Protein AF-A0A328VK00-F1 (afdb_monomer)

Foldseek 3Di:
DAPVQQVVVQVVVVVCPLQQKHWDDWDADPVDGRQIWTWMAHNLGRIDIGRHDVVVVVSSVCSNVVNPVRVDRPDDPPVDPPDD

Radius of gyration: 14.96 Å; Cα contacts (8 Å, |Δi|>4): 116; chains: 1; bounding box: 46×25×33 Å

Mean predicted aligned error: 8.92 Å

Organism: NCBI:txid1825093

Secondary structure (DSSP, 8-state):
--HHHHHHHHHHHHH-GGG-EEEEEEEE-TTSTT-EEEEEEETT--EEEE-SHHHHHHHHHHHHTT-HHHH--S----------

Sequence (84 aa):
MPRSEAEGLAERIRQDQAANVRVHSIEEEPYQPGNYYLVCCYENGLPFVVRHEAMWQERRLYGVMRHPLATTPLGTEQARLQIL

Structure (mmCIF, N/CA/C/O backbone):
data_AF-A0A328VK00-F1
#
_entry.id   AF-A0A328VK00-F1
#
loop_
_atom_site.group_PDB
_atom_site.id
_atom_site.type_symbol
_atom_site.label_atom_id
_atom_site.label_alt_id
_atom_site.label_comp_id
_atom_site.label_asym_id
_atom_site.label_entity_id
_atom_site.label_seq_id
_atom_site.pdbx_PDB_ins_code
_atom_site.Cartn_x
_atom_site.Cartn_y
_atom_site.Cartn_z
_atom_site.occupancy
_atom_site.B_iso_or_equiv
_atom_site.auth_seq_id
_atom_site.auth_comp_id
_atom_site.auth_asym_id
_atom_site.auth_atom_id
_atom_site.pdbx_PDB_model_num
ATOM 1 N N . MET A 1 1 ? 4.998 4.297 -9.285 1.00 95.69 1 MET A N 1
ATOM 2 C CA . MET A 1 1 ? 6.279 4.806 -8.733 1.00 95.69 1 MET A CA 1
ATOM 3 C C . MET A 1 1 ? 7.413 3.826 -9.038 1.00 95.69 1 MET A C 1
ATOM 5 O O . MET A 1 1 ? 7.096 2.662 -9.241 1.00 95.69 1 MET A O 1
ATOM 9 N N . PRO A 1 2 ? 8.701 4.211 -9.088 1.00 97.00 2 PRO A N 1
ATOM 10 C CA . PRO A 1 2 ? 9.806 3.259 -9.230 1.00 97.00 2 PRO A 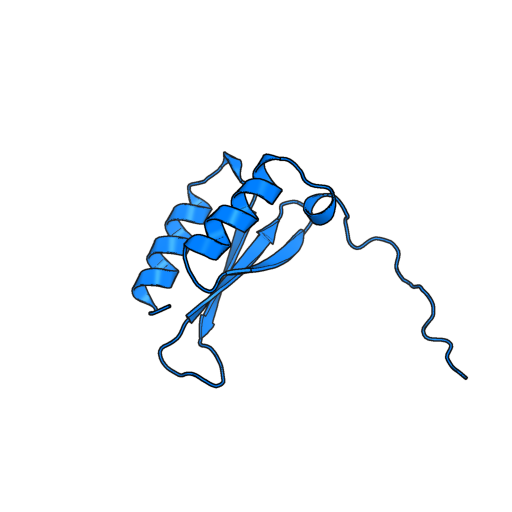CA 1
ATOM 11 C C . PRO A 1 2 ? 9.851 2.250 -8.075 1.00 97.00 2 PRO A C 1
ATOM 13 O O . PRO A 1 2 ? 9.359 2.525 -6.979 1.00 97.00 2 PRO A O 1
ATOM 16 N N . ARG A 1 3 ? 10.495 1.097 -8.290 1.00 96.38 3 ARG A N 1
ATOM 17 C CA . ARG A 1 3 ? 10.559 0.018 -7.289 1.00 96.38 3 ARG A CA 1
ATOM 18 C C . ARG A 1 3 ? 11.101 0.467 -5.929 1.00 96.38 3 ARG A C 1
ATOM 20 O O . ARG A 1 3 ? 10.498 0.159 -4.909 1.00 96.38 3 ARG A O 1
ATOM 27 N N . SER A 1 4 ? 12.204 1.214 -5.914 1.00 96.75 4 SER A N 1
ATOM 28 C CA . SER A 1 4 ? 12.822 1.708 -4.676 1.00 96.75 4 SER A CA 1
ATOM 29 C C . SER A 1 4 ? 11.906 2.658 -3.898 1.00 96.75 4 SER A C 1
ATOM 31 O O . SER A 1 4 ? 11.892 2.642 -2.668 1.00 96.75 4 SER A O 1
ATOM 33 N N . GLU A 1 5 ? 11.104 3.461 -4.601 1.00 96.88 5 GLU A N 1
ATOM 34 C CA . GLU A 1 5 ? 10.104 4.331 -3.982 1.00 96.88 5 GLU A CA 1
ATOM 35 C C . GLU A 1 5 ? 8.968 3.504 -3.369 1.00 96.88 5 GLU A C 1
ATOM 37 O O . GLU A 1 5 ? 8.577 3.761 -2.230 1.00 96.88 5 GLU A O 1
ATOM 42 N N . ALA A 1 6 ? 8.496 2.470 -4.076 1.00 97.25 6 ALA A N 1
ATOM 43 C CA . ALA A 1 6 ? 7.483 1.552 -3.563 1.00 97.25 6 ALA A CA 1
ATOM 44 C C . ALA A 1 6 ? 7.973 0.802 -2.314 1.00 97.25 6 ALA A C 1
ATOM 46 O O . ALA A 1 6 ? 7.257 0.738 -1.320 1.00 97.25 6 ALA A O 1
ATOM 47 N N . GLU A 1 7 ? 9.204 0.288 -2.325 1.00 97.62 7 GLU A N 1
ATOM 48 C CA . GLU A 1 7 ? 9.821 -0.379 -1.170 1.00 97.62 7 GLU A CA 1
ATOM 49 C C . GLU A 1 7 ? 9.957 0.575 0.026 1.00 97.62 7 GLU A C 1
ATOM 51 O O . GLU A 1 7 ? 9.576 0.225 1.146 1.00 97.62 7 GLU A O 1
ATOM 56 N N . GLY A 1 8 ? 10.417 1.808 -0.215 1.00 97.50 8 GLY A N 1
ATOM 57 C CA . GLY A 1 8 ? 10.514 2.834 0.822 1.00 97.50 8 GLY A CA 1
ATOM 58 C C . GLY A 1 8 ? 9.153 3.235 1.400 1.00 97.50 8 GLY A C 1
ATOM 59 O O . GLY A 1 8 ? 9.027 3.418 2.611 1.00 97.50 8 GLY A O 1
ATOM 60 N N . LEU A 1 9 ? 8.122 3.352 0.560 1.00 96.94 9 LEU A N 1
ATOM 61 C CA . LEU A 1 9 ? 6.761 3.651 1.007 1.00 96.94 9 LEU A CA 1
ATOM 62 C C . LEU A 1 9 ? 6.138 2.474 1.765 1.00 96.94 9 LEU A C 1
ATOM 64 O O . LEU A 1 9 ? 5.514 2.686 2.802 1.00 96.94 9 LEU A O 1
ATOM 68 N N . ALA A 1 10 ? 6.352 1.239 1.309 1.00 97.44 10 ALA A N 1
ATOM 69 C CA . ALA A 1 10 ? 5.886 0.044 2.002 1.00 97.44 10 ALA A CA 1
ATOM 70 C C . ALA A 1 10 ? 6.439 -0.031 3.429 1.00 97.44 10 ALA A C 1
ATOM 72 O O . ALA A 1 10 ? 5.695 -0.332 4.361 1.00 97.44 10 ALA A O 1
ATOM 73 N N . GLU A 1 11 ? 7.722 0.281 3.612 1.00 96.69 11 GLU A N 1
ATOM 74 C CA . GLU A 1 11 ? 8.342 0.280 4.934 1.00 96.69 11 GLU A CA 1
ATOM 75 C C . GLU A 1 11 ? 7.758 1.365 5.848 1.00 96.69 11 GLU A C 1
ATOM 77 O O . GLU A 1 11 ? 7.418 1.078 6.996 1.00 96.69 11 GLU A O 1
ATOM 82 N N . ARG A 1 12 ? 7.517 2.576 5.324 1.00 95.44 12 ARG A N 1
ATOM 83 C CA . ARG A 1 12 ? 6.817 3.632 6.078 1.00 95.44 12 ARG A CA 1
ATOM 84 C C . ARG A 1 12 ? 5.419 3.197 6.518 1.00 95.44 12 ARG A C 1
ATOM 86 O O . ARG A 1 12 ? 5.054 3.431 7.664 1.00 95.44 12 ARG A O 1
ATOM 93 N N . ILE A 1 13 ? 4.655 2.543 5.639 1.00 94.12 13 ILE A N 1
ATOM 94 C CA . ILE A 1 13 ? 3.311 2.038 5.967 1.00 94.12 13 ILE A CA 1
ATOM 95 C C . ILE A 1 13 ? 3.385 0.977 7.070 1.00 94.12 13 ILE A C 1
ATOM 97 O O . ILE A 1 13 ? 2.595 1.023 8.008 1.00 94.12 13 ILE A O 1
ATOM 101 N N . ARG A 1 14 ? 4.340 0.038 7.002 1.00 93.81 14 ARG A N 1
ATOM 102 C CA . ARG A 1 14 ? 4.511 -1.000 8.038 1.00 93.81 14 ARG A CA 1
ATOM 103 C C . ARG A 1 14 ? 4.846 -0.420 9.412 1.00 93.81 14 ARG A C 1
ATOM 105 O O . ARG A 1 14 ? 4.445 -0.991 10.422 1.00 93.81 14 ARG A O 1
ATOM 112 N N . GLN A 1 15 ? 5.581 0.687 9.447 1.00 93.94 15 GLN A N 1
ATOM 113 C CA . GLN A 1 15 ? 5.952 1.377 10.683 1.00 93.94 15 GLN A CA 1
ATOM 114 C C . GLN A 1 15 ? 4.823 2.268 11.229 1.00 93.94 15 GLN A C 1
ATOM 116 O O . GLN A 1 15 ? 4.849 2.655 12.399 1.00 93.94 15 GLN A O 1
ATOM 121 N N . ASP A 1 16 ? 3.804 2.568 10.421 1.00 90.31 16 ASP A N 1
ATOM 122 C CA . ASP A 1 16 ? 2.686 3.432 10.788 1.00 90.31 16 ASP A CA 1
ATOM 123 C C . ASP A 1 16 ? 1.568 2.670 11.510 1.00 90.31 16 ASP A C 1
ATOM 125 O O . ASP A 1 16 ? 0.499 2.377 10.968 1.00 90.31 16 ASP A O 1
ATOM 129 N N . GLN A 1 17 ? 1.811 2.386 12.789 1.00 82.88 17 GLN A N 1
ATOM 130 C CA . GLN A 1 17 ? 0.862 1.679 13.654 1.00 82.88 17 GLN A CA 1
ATOM 131 C C . GLN A 1 17 ? -0.484 2.406 13.804 1.00 82.88 17 GLN A C 1
ATOM 133 O O . GLN A 1 17 ? -1.493 1.768 14.090 1.00 82.88 17 GLN A O 1
ATOM 138 N N . ALA A 1 18 ? -0.531 3.726 13.595 1.00 83.56 18 ALA A N 1
ATOM 139 C CA . ALA A 1 18 ? -1.757 4.504 13.751 1.00 83.56 18 ALA A CA 1
ATOM 140 C C . ALA A 1 18 ? -2.768 4.260 12.620 1.00 83.56 18 ALA A C 1
ATOM 142 O O . ALA A 1 18 ? -3.973 4.411 12.827 1.00 83.56 18 ALA A O 1
ATOM 143 N N . ALA A 1 19 ? -2.295 3.901 11.424 1.00 81.06 19 ALA A N 1
ATOM 144 C CA . ALA A 1 19 ? -3.145 3.770 10.247 1.00 81.06 19 ALA A CA 1
ATOM 145 C C . ALA A 1 19 ? -3.965 2.472 10.214 1.00 81.06 19 ALA A C 1
ATOM 147 O O . ALA A 1 19 ? -4.930 2.401 9.455 1.00 81.06 19 ALA A O 1
ATOM 148 N N . ASN A 1 20 ? -3.604 1.460 11.015 1.00 84.69 20 ASN A N 1
ATOM 149 C CA . ASN A 1 20 ? -4.219 0.123 11.002 1.00 84.69 20 ASN A CA 1
ATOM 150 C C . ASN A 1 20 ? -4.303 -0.475 9.581 1.00 84.69 20 ASN A C 1
ATOM 152 O O . ASN A 1 20 ? -5.316 -1.045 9.171 1.00 84.69 20 ASN A O 1
ATOM 156 N N . VAL A 1 21 ? -3.228 -0.313 8.806 1.00 89.69 21 VAL A N 1
ATOM 157 C CA . VAL A 1 21 ? -3.089 -0.804 7.430 1.00 89.69 21 VAL A CA 1
ATOM 158 C C . VAL A 1 21 ? -1.926 -1.788 7.360 1.00 89.69 21 VAL A C 1
ATOM 160 O O . VAL A 1 21 ? -0.914 -1.625 8.036 1.00 89.69 21 VAL A O 1
ATOM 163 N N . ARG A 1 22 ? -2.054 -2.810 6.513 1.00 92.31 22 ARG A N 1
ATOM 164 C CA . ARG A 1 22 ? -0.988 -3.767 6.197 1.00 92.31 22 ARG A CA 1
ATOM 165 C C . ARG A 1 22 ? -0.660 -3.716 4.713 1.00 92.31 22 ARG A C 1
ATOM 167 O O . ARG A 1 22 ? -1.560 -3.633 3.883 1.00 92.31 22 ARG A O 1
ATOM 174 N N . VAL A 1 23 ? 0.622 -3.819 4.383 1.00 95.50 23 VAL A N 1
ATOM 175 C CA . VAL A 1 23 ? 1.083 -4.003 3.000 1.00 95.50 23 VAL A CA 1
ATOM 176 C C . VAL A 1 23 ? 1.068 -5.497 2.677 1.00 95.50 23 VAL A C 1
ATOM 178 O O . VAL A 1 23 ? 1.705 -6.274 3.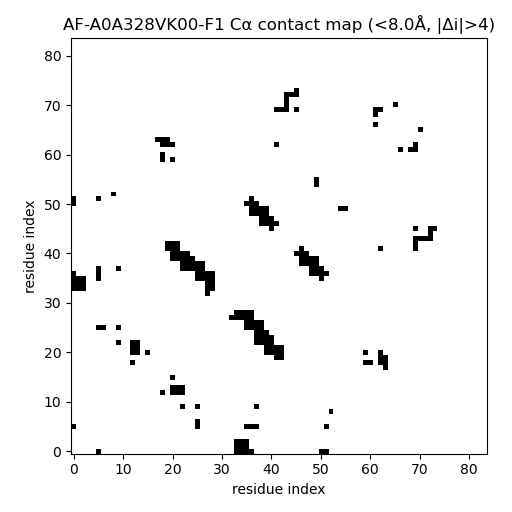386 1.00 95.50 23 VAL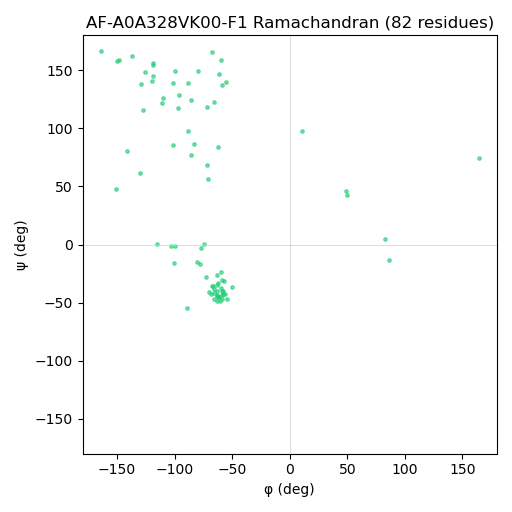 A O 1
ATOM 181 N N . HIS A 1 24 ? 0.364 -5.891 1.617 1.00 94.94 24 HIS A N 1
ATOM 182 C CA . HIS A 1 24 ? 0.313 -7.269 1.121 1.00 94.94 24 HIS A CA 1
ATOM 183 C C . HIS A 1 24 ? 1.421 -7.565 0.111 1.00 94.94 24 HIS A C 1
ATOM 185 O O . HIS A 1 24 ? 2.178 -8.516 0.296 1.00 94.94 24 HIS A O 1
ATOM 191 N N . SER A 1 25 ? 1.521 -6.764 -0.947 1.00 95.94 25 SER A N 1
ATOM 192 C CA . SER A 1 25 ? 2.474 -6.983 -2.038 1.00 95.94 25 SER A CA 1
ATOM 193 C C . SER A 1 25 ? 2.938 -5.664 -2.651 1.00 95.94 25 SER A C 1
ATOM 195 O O . SER A 1 25 ? 2.297 -4.619 -2.508 1.00 95.94 25 SER A O 1
ATOM 197 N N . ILE A 1 26 ? 4.089 -5.733 -3.319 1.00 97.31 26 ILE A N 1
ATOM 198 C CA . ILE A 1 26 ? 4.578 -4.709 -4.242 1.00 97.31 26 ILE A CA 1
ATOM 199 C C . ILE A 1 26 ? 4.508 -5.334 -5.628 1.00 97.31 26 ILE A C 1
ATOM 201 O O . ILE A 1 26 ? 5.107 -6.386 -5.852 1.00 97.31 26 ILE A O 1
ATOM 205 N N . GLU A 1 27 ? 3.776 -4.708 -6.537 1.00 96.69 27 GLU A N 1
ATOM 206 C CA . GLU A 1 27 ? 3.502 -5.248 -7.867 1.00 96.69 27 GLU A CA 1
ATOM 207 C C . GLU A 1 27 ? 3.899 -4.244 -8.942 1.00 96.69 27 GLU A C 1
ATOM 209 O O . GLU A 1 27 ? 3.847 -3.034 -8.727 1.00 96.69 27 GLU A O 1
ATOM 214 N N . GLU A 1 28 ? 4.329 -4.757 -10.090 1.00 97.00 28 GLU A N 1
ATOM 215 C CA . GLU A 1 28 ? 4.651 -3.959 -11.270 1.00 97.00 28 GLU A CA 1
ATOM 216 C C . GLU A 1 28 ? 3.391 -3.763 -12.126 1.00 97.00 28 GLU A C 1
ATOM 218 O O . GLU A 1 28 ? 2.593 -4.687 -12.296 1.00 97.00 28 GLU A O 1
ATOM 223 N N . GLU A 1 29 ? 3.184 -2.560 -12.662 1.00 94.50 29 GLU A N 1
ATOM 224 C CA . GLU A 1 29 ? 2.046 -2.251 -13.520 1.00 94.50 29 GLU A CA 1
ATOM 225 C C . GLU A 1 29 ? 2.142 -3.036 -14.841 1.00 94.50 29 GLU A C 1
ATOM 227 O O . GLU A 1 29 ? 3.097 -2.844 -15.596 1.00 94.50 29 GLU A O 1
ATOM 232 N N . PRO A 1 30 ? 1.127 -3.851 -15.198 1.00 90.31 30 PRO A 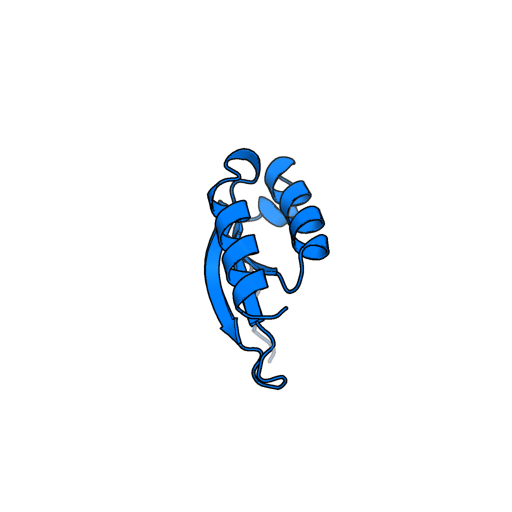N 1
ATOM 233 C CA . PRO A 1 30 ? 1.199 -4.739 -16.364 1.00 90.31 30 PRO A CA 1
ATOM 234 C C . PRO A 1 30 ? 1.450 -4.015 -17.690 1.00 90.31 30 PRO A C 1
ATOM 236 O O . PRO A 1 30 ? 2.043 -4.570 -18.611 1.00 90.31 30 PRO A O 1
ATOM 239 N N . TYR A 1 31 ? 0.973 -2.773 -17.793 1.00 91.56 31 TYR A N 1
ATOM 240 C CA . TYR A 1 31 ? 1.039 -1.964 -19.010 1.00 91.56 31 TYR A CA 1
ATOM 241 C C . TYR A 1 31 ? 2.128 -0.886 -18.958 1.00 91.56 31 TYR A C 1
ATOM 243 O O . TYR A 1 31 ? 2.283 -0.136 -19.919 1.00 91.56 31 TYR A O 1
ATOM 251 N N . GLN A 1 32 ? 2.863 -0.781 -17.846 1.00 92.12 32 GLN A N 1
ATOM 252 C CA . GLN A 1 32 ? 3.920 0.212 -17.654 1.00 92.12 32 GLN A CA 1
ATOM 253 C C . GLN A 1 32 ? 5.103 -0.409 -16.894 1.00 92.12 32 GLN A C 1
ATOM 255 O O . GLN A 1 32 ? 5.242 -0.199 -15.688 1.00 92.12 32 GLN A O 1
ATOM 260 N N . PRO A 1 33 ? 5.978 -1.159 -17.587 1.00 93.12 33 PRO A N 1
ATOM 261 C CA . PRO A 1 33 ? 7.178 -1.723 -16.979 1.00 93.12 33 PRO A CA 1
ATOM 262 C C . PRO A 1 33 ? 8.038 -0.642 -16.314 1.00 93.12 33 PRO A C 1
ATOM 264 O O . PRO A 1 33 ? 8.191 0.463 -16.838 1.00 93.12 33 PRO A O 1
ATOM 267 N N . GLY A 1 34 ? 8.597 -0.954 -15.150 1.00 93.88 34 GLY A N 1
ATOM 268 C CA . GLY A 1 34 ? 9.335 -0.019 -14.304 1.00 93.88 34 GLY A CA 1
ATOM 269 C C . GLY A 1 34 ? 8.462 0.789 -13.339 1.00 93.88 34 GLY A C 1
ATOM 270 O O . GLY A 1 34 ? 9.004 1.367 -12.392 1.00 93.88 34 GLY A O 1
ATOM 271 N N . ASN A 1 35 ? 7.135 0.798 -13.515 1.00 96.44 35 ASN A N 1
ATOM 272 C CA . ASN A 1 35 ? 6.200 1.385 -12.560 1.00 96.44 35 ASN A CA 1
ATOM 273 C C . ASN A 1 35 ? 5.632 0.320 -11.629 1.00 96.44 35 ASN A C 1
ATOM 275 O O . ASN A 1 35 ? 5.098 -0.687 -12.063 1.00 96.44 35 ASN A O 1
ATOM 279 N N . TYR A 1 36 ? 5.708 0.588 -10.335 1.00 97.69 36 TYR A N 1
ATOM 280 C CA . TYR A 1 36 ? 5.253 -0.269 -9.256 1.00 97.69 36 TYR A CA 1
ATOM 281 C C . TYR A 1 36 ? 4.155 0.417 -8.440 1.00 97.69 36 TYR A C 1
ATOM 283 O O . TYR A 1 36 ? 4.084 1.654 -8.367 1.00 97.69 36 TYR A O 1
ATOM 291 N N . TYR A 1 37 ? 3.324 -0.397 -7.801 1.00 96.94 37 TYR A N 1
ATOM 292 C CA . TYR A 1 37 ? 2.304 -0.003 -6.838 1.00 96.94 37 TYR A CA 1
ATOM 293 C C . TYR A 1 37 ? 2.297 -0.964 -5.647 1.00 96.94 37 TYR A C 1
ATOM 295 O O . TYR A 1 37 ? 2.833 -2.071 -5.703 1.00 96.94 37 TYR A O 1
ATOM 303 N N . LEU A 1 38 ? 1.689 -0.523 -4.551 1.00 97.56 38 LEU A N 1
ATOM 304 C CA . LEU A 1 38 ? 1.473 -1.343 -3.364 1.00 97.56 38 LEU A CA 1
ATOM 305 C C . LEU A 1 38 ? 0.037 -1.840 -3.338 1.00 97.56 38 LEU A C 1
ATOM 307 O O . LEU A 1 38 ? -0.886 -1.063 -3.597 1.00 97.56 38 LEU A O 1
ATOM 311 N N . VAL A 1 39 ? -0.146 -3.101 -2.965 1.00 96.25 39 VAL A N 1
ATOM 312 C CA . VAL A 1 39 ? -1.438 -3.634 -2.537 1.00 96.25 39 VAL A CA 1
ATOM 313 C C . VAL A 1 39 ? -1.456 -3.594 -1.019 1.00 96.25 39 VAL A C 1
ATOM 315 O O . VAL A 1 39 ? -0.636 -4.233 -0.359 1.00 96.25 39 VAL A O 1
ATOM 318 N N . CYS A 1 40 ? -2.380 -2.826 -0.460 1.00 94.81 40 CYS A N 1
ATOM 319 C CA . CYS A 1 40 ? -2.553 -2.650 0.973 1.00 94.81 40 CYS A CA 1
ATOM 320 C C . CYS A 1 40 ? -3.943 -3.129 1.394 1.00 94.81 40 CYS A C 1
ATOM 322 O O . CYS A 1 40 ? -4.871 -3.129 0.591 1.00 94.81 40 CYS A O 1
ATOM 324 N N . CYS A 1 41 ? -4.099 -3.488 2.663 1.00 91.50 41 CYS A N 1
ATOM 325 C CA . CYS A 1 41 ? -5.390 -3.798 3.265 1.00 91.50 41 CYS A CA 1
ATOM 326 C C . CYS A 1 41 ? -5.566 -3.017 4.559 1.00 91.50 41 CYS A C 1
ATOM 328 O O . CYS A 1 41 ? -4.642 -2.925 5.371 1.00 91.50 41 CYS A O 1
ATOM 330 N N . TYR A 1 42 ? -6.767 -2.491 4.764 1.00 87.56 42 TYR A N 1
ATOM 331 C CA . TYR A 1 42 ? -7.196 -2.023 6.077 1.00 87.56 42 TYR A CA 1
ATOM 332 C C . TYR A 1 42 ? -7.361 -3.208 7.045 1.00 87.56 42 TYR A C 1
ATOM 334 O O . TYR A 1 42 ? -7.427 -4.366 6.630 1.00 87.56 42 TYR A O 1
ATOM 342 N N . GLU A 1 43 ? -7.463 -2.931 8.344 1.00 83.81 43 GLU A N 1
ATOM 343 C CA . GLU A 1 43 ? -7.673 -3.952 9.382 1.00 83.81 43 GLU A CA 1
ATOM 344 C C . GLU A 1 43 ? -8.937 -4.801 9.158 1.00 83.81 43 GLU A C 1
ATOM 346 O O . GLU A 1 43 ? -8.941 -5.992 9.462 1.00 83.81 43 GLU A O 1
ATOM 351 N N . ASN A 1 44 ? -9.980 -4.224 8.552 1.00 78.56 44 ASN A N 1
ATOM 352 C CA . ASN A 1 44 ? -11.208 -4.936 8.181 1.00 78.56 44 ASN A CA 1
ATOM 353 C C . ASN A 1 44 ? -11.049 -5.860 6.953 1.00 78.56 44 ASN A C 1
ATOM 355 O O . ASN A 1 44 ? -12.027 -6.470 6.521 1.00 78.56 44 ASN A O 1
ATOM 359 N N . GLY A 1 45 ? -9.852 -5.934 6.365 1.00 82.19 45 GLY A N 1
ATOM 360 C CA . GLY A 1 45 ? -9.545 -6.752 5.196 1.00 82.19 45 GLY A CA 1
ATOM 361 C C . GLY A 1 45 ? -9.905 -6.122 3.850 1.00 82.19 45 GLY A C 1
ATOM 362 O O . GLY A 1 45 ? -9.745 -6.791 2.834 1.00 82.19 45 GLY A O 1
ATOM 363 N N . LEU A 1 46 ? -10.373 -4.867 3.804 1.00 84.75 46 LEU A N 1
ATOM 364 C CA . LEU A 1 46 ? -10.669 -4.194 2.539 1.00 84.75 46 LEU A CA 1
ATOM 365 C C . LEU A 1 46 ? -9.361 -3.837 1.804 1.00 84.75 46 LEU A C 1
ATOM 367 O O . LEU A 1 46 ? -8.581 -3.032 2.333 1.00 84.75 46 LEU A O 1
ATOM 371 N N . PRO A 1 47 ? -9.128 -4.376 0.590 1.00 89.69 47 PRO A N 1
ATOM 372 C CA . PRO A 1 47 ? -7.929 -4.078 -0.172 1.00 89.69 47 PRO A CA 1
ATOM 373 C C . PRO A 1 47 ? -8.028 -2.731 -0.892 1.00 89.69 47 PRO A C 1
ATOM 375 O O . PRO A 1 47 ? -9.095 -2.307 -1.338 1.00 89.69 47 PRO A O 1
ATOM 378 N N . PHE A 1 48 ? -6.886 -2.073 -1.062 1.00 91.06 48 PHE A N 1
ATOM 379 C CA . PHE A 1 48 ? -6.729 -0.893 -1.902 1.00 91.06 48 PHE A CA 1
ATOM 380 C C . PHE A 1 48 ? -5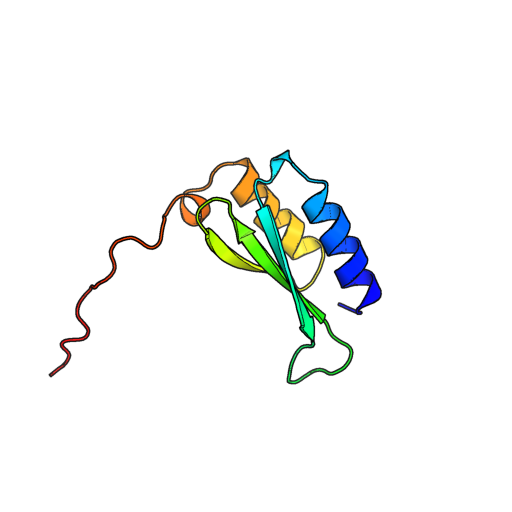.311 -0.814 -2.468 1.00 91.06 48 PHE A C 1
ATOM 382 O O . PHE A 1 48 ? -4.365 -1.379 -1.923 1.00 91.06 48 PHE A O 1
ATOM 389 N N . VAL A 1 49 ? -5.164 -0.081 -3.570 1.00 94.50 49 VAL A N 1
ATOM 390 C CA . VAL A 1 49 ? -3.866 0.149 -4.208 1.00 94.50 49 VAL A CA 1
ATOM 391 C C . VAL A 1 49 ? -3.299 1.513 -3.841 1.00 94.50 49 VAL A C 1
ATOM 393 O O . VAL A 1 49 ? -4.049 2.471 -3.644 1.00 94.50 49 VAL A O 1
ATOM 396 N N . VAL A 1 50 ? -1.972 1.603 -3.792 1.00 95.69 50 VAL A N 1
ATOM 397 C CA . VAL A 1 50 ? -1.229 2.853 -3.608 1.00 95.69 50 VAL A CA 1
ATOM 398 C C . VAL A 1 50 ? -0.188 2.985 -4.712 1.00 95.69 50 VAL A C 1
ATOM 400 O O . VAL A 1 50 ? 0.744 2.189 -4.796 1.00 95.69 50 VAL A O 1
ATOM 403 N N . ARG A 1 51 ? -0.340 4.006 -5.562 1.00 94.19 51 ARG A N 1
ATOM 404 C CA . ARG A 1 51 ? 0.549 4.252 -6.717 1.00 94.19 51 ARG A CA 1
ATOM 405 C C . ARG A 1 51 ? 1.602 5.340 -6.490 1.00 94.19 51 ARG A C 1
ATOM 407 O O . ARG A 1 51 ? 2.565 5.413 -7.254 1.00 94.19 51 ARG A O 1
ATOM 414 N N . HIS A 1 52 ? 1.424 6.159 -5.455 1.00 94.75 52 HIS A N 1
ATOM 415 C CA . HIS A 1 52 ? 2.334 7.231 -5.038 1.00 94.75 52 HIS A CA 1
ATOM 416 C C . HIS A 1 52 ? 2.013 7.692 -3.602 1.00 94.75 52 HIS A C 1
ATOM 418 O O . HIS A 1 52 ? 0.931 7.412 -3.081 1.00 94.75 52 HIS A O 1
ATOM 424 N N . GLU A 1 53 ? 2.919 8.458 -2.986 1.00 93.69 53 GLU A N 1
ATOM 425 C CA . GLU A 1 53 ? 2.812 8.937 -1.594 1.00 93.69 53 GLU A CA 1
ATOM 426 C C . GLU A 1 53 ? 1.519 9.721 -1.306 1.00 93.69 53 GLU A C 1
ATOM 428 O O . GLU A 1 53 ? 0.875 9.489 -0.288 1.00 93.69 53 GLU A O 1
ATOM 433 N N . ALA A 1 54 ? 1.084 10.614 -2.204 1.00 93.12 54 ALA A N 1
ATOM 434 C CA . ALA A 1 54 ? -0.130 11.408 -1.964 1.00 93.12 54 ALA A CA 1
ATOM 435 C C . ALA A 1 54 ? -1.387 10.531 -1.776 1.00 93.12 54 ALA A C 1
ATOM 437 O O . ALA A 1 54 ? -2.199 10.787 -0.891 1.00 93.12 54 ALA A O 1
ATOM 438 N N . MET A 1 55 ? -1.493 9.434 -2.536 1.00 94.12 55 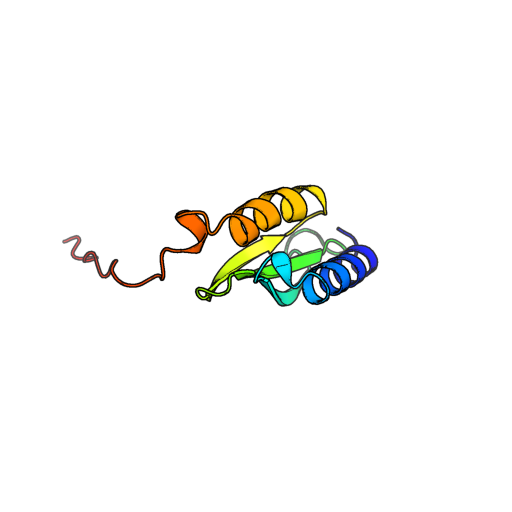MET A N 1
ATOM 439 C CA . MET A 1 55 ? -2.583 8.468 -2.397 1.00 94.12 55 MET A CA 1
ATOM 440 C C . MET A 1 55 ? -2.498 7.727 -1.060 1.00 94.12 55 MET A C 1
ATOM 442 O O . MET A 1 55 ? -3.526 7.441 -0.452 1.00 94.12 55 MET A O 1
ATOM 446 N N . TRP A 1 56 ? -1.286 7.434 -0.574 1.00 93.25 56 TRP A N 1
ATOM 447 C CA . TRP A 1 56 ? -1.114 6.878 0.765 1.00 93.25 56 TRP A CA 1
ATOM 448 C C . TRP A 1 56 ? -1.644 7.833 1.835 1.00 93.25 56 TRP A C 1
ATOM 450 O O . TRP A 1 56 ? -2.433 7.402 2.669 1.00 93.25 56 TRP A O 1
ATOM 460 N N . GLN A 1 57 ? -1.288 9.118 1.791 1.00 91.88 57 GLN A N 1
ATOM 461 C CA . GLN A 1 57 ? -1.729 10.091 2.798 1.00 91.88 57 GLN A CA 1
ATOM 462 C C . GLN A 1 57 ? -3.262 10.199 2.878 1.00 91.88 57 GLN A C 1
ATOM 464 O O . GLN A 1 57 ? -3.824 10.212 3.973 1.00 91.88 57 GLN A O 1
ATOM 469 N N . GLU A 1 58 ? -3.955 10.171 1.738 1.00 88.94 58 GLU A N 1
ATOM 470 C CA . GLU A 1 58 ? -5.423 10.118 1.696 1.00 88.94 58 GLU A CA 1
ATOM 471 C C . GLU A 1 58 ? -5.974 8.827 2.327 1.00 88.94 58 GLU A C 1
ATOM 473 O O . GLU A 1 58 ? -6.854 8.864 3.191 1.00 88.94 58 GLU A O 1
ATOM 478 N N . ARG A 1 59 ? -5.429 7.665 1.941 1.00 88.12 59 ARG A N 1
ATOM 479 C CA . ARG A 1 59 ? -5.876 6.352 2.442 1.00 88.12 59 ARG A CA 1
ATOM 480 C C . ARG A 1 59 ? -5.590 6.164 3.926 1.00 88.12 59 ARG A C 1
ATOM 482 O O . ARG A 1 59 ? -6.412 5.565 4.624 1.00 88.12 59 ARG A O 1
ATOM 489 N N . ARG A 1 60 ? -4.464 6.696 4.399 1.00 88.12 60 ARG A N 1
ATOM 490 C CA . ARG A 1 60 ? -4.037 6.726 5.797 1.00 88.12 60 ARG A CA 1
ATOM 491 C C . ARG A 1 60 ? -5.064 7.441 6.661 1.00 88.12 60 ARG A C 1
ATOM 493 O O . ARG A 1 60 ? -5.454 6.902 7.692 1.00 88.12 60 ARG A O 1
ATOM 500 N N . LEU A 1 61 ? -5.546 8.612 6.233 1.00 85.69 61 LEU A N 1
ATOM 501 C CA . LEU A 1 61 ? -6.575 9.360 6.965 1.00 85.69 61 LEU A CA 1
ATOM 502 C C . LEU A 1 61 ? -7.846 8.526 7.159 1.00 85.69 61 LEU A C 1
ATOM 504 O O . LEU A 1 61 ? -8.411 8.523 8.250 1.00 85.69 61 LEU A O 1
ATOM 508 N N . TYR A 1 62 ? -8.262 7.760 6.146 1.00 81.19 62 TYR A N 1
ATOM 509 C CA . TYR A 1 62 ? -9.417 6.867 6.276 1.00 81.19 62 TYR A CA 1
ATOM 510 C C . TYR A 1 62 ? -9.194 5.729 7.276 1.00 81.19 62 TYR A C 1
ATOM 512 O O . TYR A 1 62 ? -10.118 5.403 8.024 1.00 81.19 62 TYR A O 1
ATOM 520 N N . GLY A 1 63 ? -7.984 5.163 7.321 1.00 76.25 63 GLY A N 1
ATOM 521 C CA . GLY A 1 63 ? -7.608 4.145 8.307 1.00 76.25 63 GLY A CA 1
ATOM 522 C C . GLY A 1 63 ? -7.584 4.696 9.736 1.00 76.25 63 GLY A C 1
ATOM 523 O O . GLY A 1 63 ? -8.209 4.131 10.632 1.00 76.25 63 GLY A O 1
ATOM 524 N N . VAL A 1 64 ? -6.952 5.859 9.933 1.00 77.81 64 VAL A N 1
ATOM 525 C CA . VAL A 1 64 ? -6.849 6.533 11.241 1.00 77.81 64 VAL A CA 1
ATOM 526 C C . VAL A 1 64 ? -8.225 6.940 11.777 1.00 77.81 64 VAL A C 1
ATOM 528 O O . VAL A 1 64 ? -8.524 6.721 12.948 1.00 77.81 64 VAL A O 1
ATOM 531 N N . MET A 1 65 ? -9.087 7.511 10.932 1.00 75.12 65 MET A N 1
ATOM 532 C CA . MET A 1 65 ? -10.411 7.989 11.350 1.00 75.12 65 MET A CA 1
ATOM 533 C C . MET A 1 65 ? -11.444 6.869 11.530 1.00 75.12 65 MET A C 1
ATOM 535 O O . MET A 1 65 ? -12.579 7.170 11.897 1.00 75.12 65 MET A O 1
ATOM 539 N N . ARG A 1 66 ? -11.093 5.600 11.251 1.00 65.88 66 ARG A N 1
ATOM 540 C CA . ARG A 1 66 ? -12.052 4.480 11.172 1.00 65.88 66 ARG A CA 1
ATOM 541 C C . ARG A 1 66 ? -13.256 4.852 10.298 1.00 65.88 66 ARG A C 1
ATOM 543 O O . ARG A 1 66 ? -14.411 4.694 10.686 1.00 65.88 66 ARG A O 1
ATOM 550 N N . HIS A 1 67 ? -12.970 5.435 9.135 1.00 58.47 67 HIS A N 1
ATOM 551 C CA . HIS A 1 67 ? -13.986 5.963 8.229 1.00 58.47 67 HIS A CA 1
ATOM 552 C C . HIS A 1 67 ? -14.928 4.836 7.744 1.00 58.47 67 HIS A C 1
ATOM 554 O O . HIS A 1 67 ? -14.435 3.731 7.531 1.00 58.47 67 HIS A O 1
ATOM 560 N N . PRO A 1 68 ? -16.233 5.077 7.483 1.00 58.41 68 PRO A N 1
ATOM 561 C CA . PRO A 1 68 ? -17.203 4.037 7.101 1.00 58.41 68 PRO A CA 1
ATOM 562 C C . PRO A 1 68 ? -16.758 3.114 5.956 1.00 58.41 68 PRO A C 1
ATOM 564 O O . PRO A 1 68 ? -16.987 1.905 5.976 1.00 58.41 68 PRO A O 1
ATOM 567 N N . LEU A 1 69 ? -16.047 3.675 4.973 1.00 58.72 69 LEU A N 1
ATOM 568 C CA . LEU A 1 69 ? -15.460 2.924 3.856 1.00 58.72 69 LEU A CA 1
ATOM 569 C C . LEU A 1 69 ? -14.392 1.905 4.302 1.00 58.72 69 LEU A C 1
ATOM 571 O O . LEU A 1 69 ? -14.206 0.908 3.626 1.00 58.72 69 LEU A O 1
ATOM 575 N N . ALA A 1 70 ? -13.723 2.128 5.434 1.00 52.41 70 ALA A N 1
ATOM 576 C CA . ALA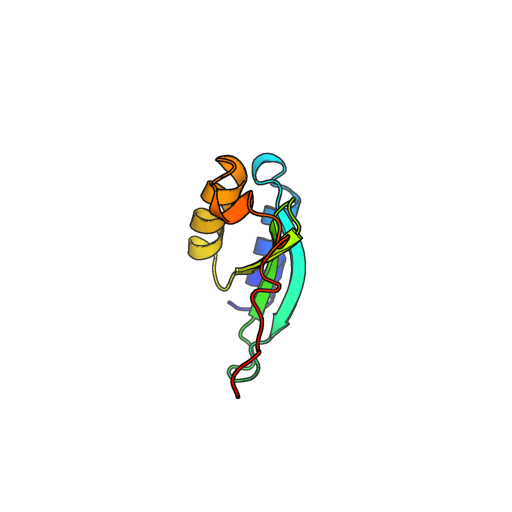 A 1 70 ? -12.739 1.239 6.061 1.00 52.41 70 ALA A CA 1
ATOM 577 C C . ALA A 1 70 ? -13.317 0.413 7.233 1.00 52.41 70 ALA A C 1
ATOM 579 O O . A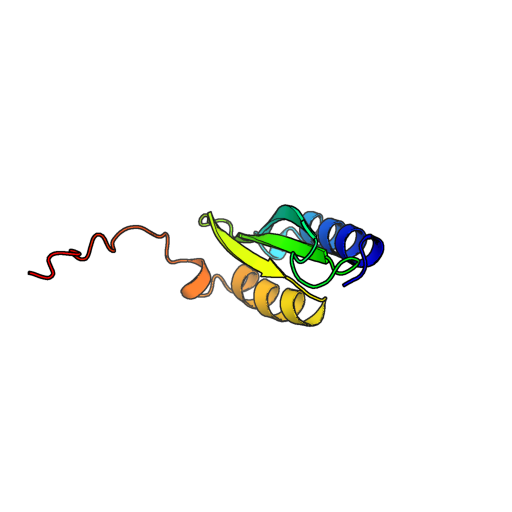LA A 1 70 ? -12.601 -0.386 7.832 1.00 52.41 70 ALA A O 1
ATOM 580 N N . THR A 1 71 ? -14.599 0.588 7.578 1.00 50.47 71 THR A N 1
ATOM 581 C CA . THR A 1 71 ? -15.288 -0.176 8.636 1.00 50.47 71 THR A CA 1
ATOM 582 C C . THR A 1 71 ? -16.413 -1.051 8.110 1.00 50.47 71 THR A C 1
ATOM 584 O O . THR A 1 71 ? -17.068 -1.716 8.904 1.00 50.47 71 THR A O 1
ATOM 587 N N . THR A 1 72 ? -16.662 -1.062 6.800 1.00 50.16 72 THR A N 1
ATOM 588 C CA . THR A 1 72 ? -17.626 -1.984 6.196 1.00 50.16 72 THR A CA 1
ATOM 589 C C . THR A 1 72 ? -16.881 -3.272 5.845 1.00 50.16 72 THR A C 1
ATOM 591 O O . THR A 1 72 ? -16.171 -3.293 4.838 1.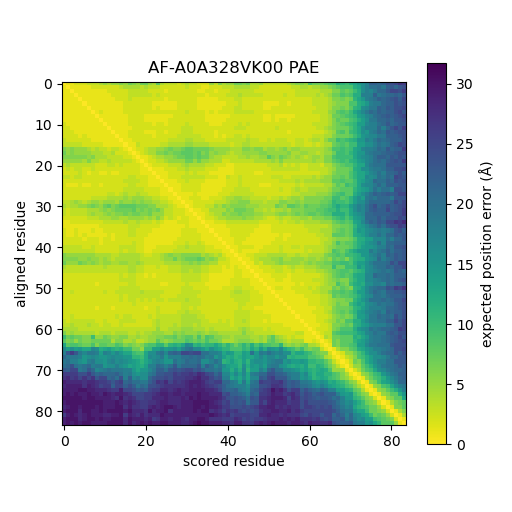00 50.16 72 THR A O 1
ATOM 594 N N . PRO A 1 73 ? -16.929 -4.338 6.668 1.00 46.81 73 PRO A N 1
ATOM 595 C CA . PRO A 1 73 ? -16.527 -5.652 6.191 1.00 46.81 73 PRO A CA 1
ATOM 596 C C . PRO A 1 73 ? -17.424 -6.005 5.001 1.00 46.81 73 PRO A C 1
ATOM 598 O O . PRO A 1 73 ? -18.632 -5.765 5.044 1.00 46.81 73 PRO A O 1
ATOM 601 N N . LEU A 1 74 ? -16.847 -6.563 3.935 1.00 50.84 74 LEU A N 1
ATOM 602 C CA . LEU A 1 74 ? -17.599 -7.187 2.843 1.00 50.84 74 LEU A CA 1
ATOM 603 C C . LEU A 1 74 ? -18.384 -8.372 3.415 1.00 50.84 74 LEU A C 1
ATOM 605 O O . LEU A 1 74 ? -17.932 -9.511 3.428 1.00 50.84 74 LEU A O 1
ATOM 609 N N . GLY A 1 75 ? -19.550 -8.070 3.964 1.00 44.78 75 GLY A N 1
ATOM 610 C CA . GLY A 1 75 ? -20.363 -8.998 4.724 1.00 44.78 75 GLY A CA 1
ATOM 611 C C . GLY A 1 75 ? -21.831 -8.646 4.597 1.00 44.78 75 GLY A C 1
ATOM 612 O O . GLY A 1 75 ? -22.489 -8.516 5.616 1.00 44.78 75 GLY A O 1
ATOM 613 N N . THR A 1 76 ? -22.307 -8.417 3.368 1.00 49.16 76 THR A N 1
ATOM 614 C CA . THR A 1 76 ? -23.622 -8.821 2.815 1.00 49.16 76 THR A CA 1
ATOM 615 C C . THR A 1 76 ? -23.929 -8.037 1.536 1.00 49.16 76 THR A C 1
ATOM 617 O O . THR A 1 76 ? -24.802 -7.186 1.499 1.00 49.16 76 THR A O 1
ATOM 620 N N . GLU A 1 77 ? -23.264 -8.394 0.438 1.00 41.50 77 GLU A N 1
ATOM 621 C CA . GLU A 1 77 ? -23.885 -8.295 -0.889 1.00 41.50 77 GLU A CA 1
ATOM 622 C C . GLU A 1 77 ? -23.703 -9.627 -1.630 1.00 41.50 77 GLU A C 1
ATOM 624 O O . GLU A 1 77 ? -23.163 -9.724 -2.723 1.00 41.50 77 GLU A O 1
ATOM 629 N N . GLN A 1 78 ? -24.270 -10.687 -1.042 1.00 42.09 78 GLN A N 1
ATOM 630 C CA . GLN A 1 78 ? -25.058 -11.637 -1.834 1.00 42.09 78 GLN A CA 1
ATOM 631 C C . GLN A 1 78 ? -26.379 -10.954 -2.244 1.00 42.09 78 GLN A C 1
ATOM 633 O O . GLN A 1 78 ? -27.471 -11.438 -1.953 1.00 42.09 78 GLN A O 1
ATOM 638 N N . ALA A 1 79 ? -26.309 -9.806 -2.918 1.00 42.12 79 ALA A N 1
ATOM 639 C CA . ALA A 1 79 ? -27.436 -9.301 -3.682 1.00 42.12 79 ALA A CA 1
ATOM 640 C C . ALA A 1 79 ? -27.385 -10.012 -5.036 1.00 42.12 79 ALA A C 1
ATOM 642 O O . ALA A 1 79 ? -26.728 -9.577 -5.974 1.00 42.12 79 ALA A O 1
ATOM 643 N N . ARG A 1 80 ? -28.003 -11.198 -5.054 1.00 43.72 80 ARG A N 1
ATOM 644 C CA . ARG A 1 80 ? -28.545 -11.906 -6.221 1.00 43.72 80 ARG A CA 1
ATOM 645 C C . ARG A 1 80 ? -28.157 -11.308 -7.583 1.00 43.72 80 ARG A C 1
ATOM 647 O O . ARG A 1 80 ? -28.896 -10.504 -8.142 1.00 43.72 80 ARG A O 1
ATOM 654 N N . LEU A 1 81 ? -27.131 -11.874 -8.211 1.00 36.81 81 LEU A N 1
ATOM 655 C CA . LEU A 1 81 ? -27.160 -12.069 -9.663 1.00 36.81 81 LEU A CA 1
ATOM 656 C C . LEU A 1 81 ? -28.170 -13.193 -9.972 1.00 36.81 81 LEU A C 1
ATOM 658 O O . LEU A 1 81 ? -27.814 -14.310 -10.325 1.00 36.81 81 LEU A O 1
ATOM 662 N N . GLN A 1 82 ? -29.452 -12.897 -9.748 1.00 43.72 82 GLN A N 1
ATOM 663 C CA . GLN A 1 82 ? -30.549 -13.431 -10.546 1.00 43.72 82 GLN A CA 1
ATOM 664 C C . GLN A 1 82 ? -30.928 -12.294 -11.489 1.00 43.72 82 GLN A C 1
ATOM 666 O O . GLN A 1 82 ? -31.787 -11.476 -11.171 1.00 43.72 82 GLN A O 1
ATOM 671 N N . ILE A 1 83 ? -30.235 -12.209 -12.620 1.00 44.00 83 ILE A N 1
ATOM 672 C CA . ILE A 1 83 ? -30.807 -11.575 -13.801 1.00 44.00 83 ILE A CA 1
ATOM 673 C C . ILE A 1 83 ? -31.055 -12.720 -14.779 1.00 44.00 83 ILE A C 1
ATOM 675 O O . ILE A 1 83 ? -30.186 -13.565 -14.981 1.00 44.00 83 ILE A O 1
ATOM 679 N N . LEU A 1 84 ? -32.316 -12.743 -15.202 1.00 38.78 84 LEU A N 1
ATOM 680 C CA . LEU A 1 84 ? -33.060 -13.710 -16.003 1.00 38.78 84 LEU A CA 1
ATOM 681 C C . LEU A 1 84 ? -32.302 -14.289 -17.202 1.00 38.78 84 LEU A C 1
ATOM 683 O O . LEU A 1 84 ? -31.579 -13.518 -17.870 1.00 38.78 84 LEU A O 1
#

pLDDT: mean 81.84, std 19.17, range [36.81, 97.69]

Nearest PDB structures (foldseek):
  1fa5-assembly1_B  TM=6.245E-01  e=2.494E+00  Escherichia coli
  9emm-assembly1_E  TM=5.801E-01  e=2.194E+00  Synechocystis sp. PCC 6803 substr. Kazusa
  6lfm-assembly1_E  TM=4.042E-01  e=6.495E-01  Homo sapiens
  7t4s-assembly1_D  TM=4.264E-01  e=1.698E+00  Human betaherpesvirus 5
  1s4z-assembly1_B  TM=3.994E-01  e=3.662E+00  Mus musculus

Solvent-accessible surface area (backbone atoms only — not comparable to full-atom values): 4922 Å² total; per-residue (Å²): 56,45,60,70,54,42,53,55,49,48,52,53,46,66,70,37,73,72,26,48,46,44,75,77,49,79,45,70,41,93,92,40,85,72,29,22,31,34,38,30,25,38,79,60,64,53,73,48,77,33,58,48,71,71,56,42,56,57,53,38,51,36,39,52,66,60,30,68,86,54,62,58,56,98,77,81,78,86,69,68,92,76,76,133